Protein AF-A0A952ZJA5-F1 (afdb_monomer_lite)

Foldseek 3Di:
DPPCVVCVVVDDPVVNVVLCVLFFPDWDDDPVGIDTDTDPCSVVVVVVCVDPPHPVNVVVVVVVVVVD

Radius of gyration: 14.72 Å; chains: 1; bounding box: 38×20×39 Å

Secondary structure (DSSP, 8-state):
--SHHHHTTTS-HHHHHHHHHHHEEEEEEETTEEEEEE-HHHHHHHHHHTSTTSHHHHHHHHHHHTT-

pLDDT: mean 82.06, std 12.74, range [52.97, 96.12]

Structure (mmCIF, N/CA/C/O backbone):
data_AF-A0A952ZJA5-F1
#
_entry.id   AF-A0A952ZJA5-F1
#
loop_
_atom_site.group_PDB
_atom_site.id
_atom_site.type_symbol
_atom_site.label_atom_id
_atom_site.label_alt_id
_atom_site.label_comp_id
_atom_site.label_asym_id
_atom_site.label_entity_id
_atom_site.label_seq_id
_atom_site.pdbx_PDB_ins_code
_atom_site.Cartn_x
_atom_site.Cartn_y
_atom_site.Cartn_z
_atom_site.occupancy
_atom_site.B_iso_or_equiv
_atom_site.auth_seq_id
_atom_site.auth_comp_id
_atom_site.auth_asym_id
_atom_site.auth_atom_id
_atom_site.pdbx_PDB_model_num
ATOM 1 N N . MET A 1 1 ? 8.858 -11.019 -2.406 1.00 57.50 1 MET A N 1
ATOM 2 C CA . MET A 1 1 ? 9.245 -9.624 -2.711 1.00 57.50 1 MET A CA 1
ATOM 3 C C . MET A 1 1 ? 10.216 -9.130 -1.649 1.00 57.50 1 MET A C 1
ATOM 5 O O . MET A 1 1 ? 9.778 -8.912 -0.532 1.00 57.50 1 MET A O 1
ATOM 9 N N . ARG A 1 2 ? 11.521 -9.029 -1.940 1.00 52.97 2 ARG A N 1
ATOM 10 C CA . ARG A 1 2 ? 12.529 -8.569 -0.955 1.00 52.97 2 ARG A CA 1
ATOM 11 C C . ARG A 1 2 ? 12.890 -7.080 -1.063 1.00 52.97 2 ARG A C 1
ATOM 13 O O . ARG A 1 2 ? 13.578 -6.581 -0.187 1.00 52.97 2 ARG A O 1
ATOM 20 N N . ASN A 1 3 ? 12.387 -6.372 -2.078 1.00 65.25 3 ASN A N 1
ATOM 21 C CA . ASN A 1 3 ? 12.860 -5.016 -2.384 1.00 65.25 3 ASN A CA 1
ATOM 22 C C . ASN A 1 3 ? 11.854 -3.910 -2.044 1.00 65.25 3 ASN A C 1
ATOM 24 O O . ASN A 1 3 ? 12.285 -2.824 -1.683 1.00 65.25 3 ASN A O 1
ATOM 28 N N . LEU A 1 4 ? 10.539 -4.169 -2.092 1.00 71.69 4 LEU A N 1
ATOM 29 C CA . LEU A 1 4 ? 9.526 -3.121 -1.894 1.00 71.69 4 LEU A CA 1
ATOM 30 C C . LEU A 1 4 ? 9.625 -2.452 -0.517 1.00 71.69 4 LEU A C 1
ATOM 32 O O . LEU A 1 4 ? 9.528 -1.238 -0.422 1.00 71.69 4 LEU A O 1
ATOM 36 N N . SER A 1 5 ? 9.875 -3.229 0.541 1.00 74.25 5 SER A N 1
ATOM 37 C CA . SER A 1 5 ? 10.057 -2.691 1.894 1.00 74.25 5 SER A CA 1
ATOM 38 C C . SER A 1 5 ? 11.307 -1.822 2.036 1.00 74.25 5 SER A C 1
ATOM 40 O O . SER A 1 5 ? 11.339 -0.959 2.904 1.00 74.25 5 SER A O 1
ATOM 42 N N . VAL A 1 6 ? 12.333 -2.061 1.213 1.00 80.31 6 VAL A N 1
ATOM 43 C CA . VAL A 1 6 ? 13.589 -1.299 1.228 1.00 80.31 6 VAL A CA 1
ATOM 44 C C . VAL A 1 6 ? 13.396 0.038 0.518 1.00 80.31 6 VAL A C 1
ATOM 46 O O . VAL A 1 6 ? 13.761 1.069 1.066 1.00 80.31 6 VAL A O 1
ATOM 49 N N . VAL A 1 7 ? 12.747 0.030 -0.649 1.00 80.00 7 VAL A N 1
ATOM 50 C CA . VAL A 1 7 ? 12.561 1.240 -1.471 1.00 80.00 7 VAL A CA 1
ATOM 51 C C . VAL A 1 7 ? 11.317 2.054 -1.104 1.00 80.00 7 VAL A C 1
ATOM 53 O O . VAL A 1 7 ? 11.130 3.148 -1.619 1.00 80.00 7 VAL A O 1
ATOM 56 N N . TRP A 1 8 ? 10.456 1.561 -0.207 1.00 83.94 8 TRP A N 1
ATOM 57 C CA . TRP A 1 8 ? 9.192 2.220 0.147 1.00 83.94 8 TRP A CA 1
ATOM 58 C C . TRP A 1 8 ? 9.367 3.689 0.546 1.00 83.94 8 TRP A C 1
ATOM 60 O O . TRP A 1 8 ? 8.581 4.540 0.142 1.00 83.94 8 TRP A O 1
ATOM 70 N N . ASN A 1 9 ? 10.402 3.999 1.329 1.00 84.94 9 ASN A N 1
ATOM 71 C CA . ASN A 1 9 ? 10.648 5.362 1.807 1.00 84.94 9 ASN A CA 1
ATOM 72 C C . ASN A 1 9 ? 11.274 6.277 0.746 1.00 84.94 9 ASN A C 1
ATOM 74 O O . ASN A 1 9 ? 11.220 7.494 0.901 1.00 84.94 9 ASN A O 1
ATOM 78 N N . GLU A 1 10 ? 11.833 5.698 -0.315 1.00 84.50 10 GLU A N 1
ATOM 79 C CA . GLU A 1 10 ? 12.442 6.404 -1.446 1.00 84.50 10 GLU A CA 1
ATOM 80 C C . GLU A 1 10 ? 11.416 6.676 -2.559 1.00 84.50 10 GLU A C 1
ATOM 82 O O . GLU A 1 10 ? 11.649 7.505 -3.432 1.00 84.50 10 GLU A O 1
ATOM 87 N N . MET A 1 11 ? 10.243 6.034 -2.502 1.00 84.38 11 MET A N 1
ATOM 88 C CA . MET A 1 11 ? 9.157 6.251 -3.454 1.00 84.38 11 MET A CA 1
ATOM 89 C C . MET A 1 11 ? 8.491 7.621 -3.290 1.00 84.38 11 MET A C 1
ATOM 91 O O . MET A 1 11 ? 8.190 8.083 -2.176 1.00 84.38 11 MET A O 1
ATOM 95 N N . PHE A 1 12 ? 8.122 8.208 -4.431 1.00 86.75 12 PHE A N 1
ATOM 96 C CA . PHE A 1 12 ? 7.254 9.379 -4.489 1.00 86.75 12 PHE A CA 1
ATOM 97 C C . PHE A 1 12 ? 5.991 9.173 -3.623 1.00 86.75 12 PHE A C 1
ATOM 99 O O . PHE A 1 12 ? 5.421 8.073 -3.601 1.00 86.75 12 PHE A O 1
ATOM 106 N N . PRO A 1 13 ? 5.549 10.189 -2.854 1.00 88.44 13 PRO A N 1
ATOM 107 C CA . PRO A 1 13 ? 4.342 10.097 -2.025 1.00 88.44 13 PRO A CA 1
ATOM 108 C C . PRO A 1 13 ? 3.109 9.598 -2.792 1.00 88.44 13 PRO A C 1
ATOM 110 O O . PRO A 1 13 ? 2.320 8.803 -2.279 1.00 88.44 13 PRO A O 1
ATOM 113 N N . GLU A 1 14 ? 2.969 10.031 -4.039 1.00 90.38 14 GLU A N 1
ATOM 114 C CA . GLU A 1 14 ? 1.889 9.674 -4.949 1.00 90.38 14 GLU A CA 1
ATOM 115 C C . GLU A 1 14 ? 1.887 8.174 -5.253 1.00 90.38 14 GLU A C 1
ATOM 117 O O . GLU A 1 14 ? 0.824 7.546 -5.246 1.00 90.38 14 GLU A O 1
ATOM 122 N N . GLU A 1 15 ? 3.073 7.595 -5.444 1.00 89.75 15 GLU A N 1
ATOM 123 C CA . GLU A 1 15 ? 3.255 6.179 -5.753 1.00 89.75 15 GLU A CA 1
ATOM 124 C C . GLU A 1 15 ? 2.953 5.298 -4.540 1.00 89.75 15 GLU A C 1
ATOM 126 O O . GLU A 1 15 ? 2.209 4.323 -4.646 1.00 89.75 15 GLU A O 1
ATOM 131 N N . ARG A 1 16 ? 3.391 5.701 -3.342 1.00 91.75 16 ARG A N 1
ATOM 132 C CA . ARG A 1 16 ? 2.984 5.030 -2.096 1.00 91.75 16 ARG A CA 1
ATOM 133 C C . ARG A 1 16 ? 1.465 5.012 -1.943 1.00 91.75 16 ARG A C 1
ATOM 135 O O . ARG A 1 16 ? 0.881 3.971 -1.646 1.00 91.75 16 ARG A O 1
ATOM 142 N N . CYS A 1 17 ? 0.807 6.141 -2.197 1.00 93.62 17 CYS A N 1
ATOM 143 C CA . CYS A 1 17 ? -0.651 6.234 -2.172 1.00 93.62 17 CYS A CA 1
ATOM 144 C C . CYS A 1 17 ? -1.318 5.347 -3.236 1.00 93.62 17 CYS A C 1
ATOM 146 O O . CYS A 1 17 ? -2.362 4.746 -2.967 1.00 93.62 17 CYS A O 1
ATOM 148 N N . ARG A 1 18 ? -0.741 5.256 -4.441 1.00 93.12 18 ARG A N 1
ATOM 149 C CA . ARG A 1 18 ? -1.223 4.372 -5.513 1.00 93.12 18 ARG A CA 1
ATOM 150 C C . ARG A 1 18 ? -1.143 2.909 -5.089 1.00 93.12 18 ARG A C 1
ATOM 152 O O . ARG A 1 18 ? -2.145 2.208 -5.197 1.00 93.12 18 ARG A O 1
ATOM 159 N N . LEU A 1 19 ? -0.010 2.485 -4.532 1.00 92.19 19 LEU A N 1
ATOM 160 C CA . LEU A 1 19 ? 0.200 1.124 -4.038 1.00 92.19 19 LEU A CA 1
ATOM 161 C C . LEU A 1 19 ? -0.738 0.776 -2.880 1.00 92.19 19 LEU A C 1
ATOM 163 O O . LEU A 1 19 ? -1.324 -0.303 -2.875 1.00 92.19 19 LEU A O 1
ATOM 167 N N . VAL A 1 20 ? -0.960 1.692 -1.932 1.00 93.44 20 VAL A N 1
ATOM 168 C CA . VAL A 1 20 ? -1.945 1.485 -0.856 1.00 93.44 20 VAL A CA 1
ATOM 169 C C . VAL A 1 20 ? -3.344 1.250 -1.437 1.00 93.44 20 VAL A C 1
ATOM 171 O O . VAL A 1 20 ? -4.007 0.293 -1.047 1.00 93.44 20 VAL A O 1
ATOM 174 N N . ARG A 1 21 ? -3.782 2.067 -2.405 1.00 93.81 21 ARG A N 1
ATOM 175 C CA . ARG A 1 21 ? -5.087 1.892 -3.073 1.00 93.81 21 ARG A CA 1
ATOM 176 C C . ARG A 1 21 ? -5.178 0.611 -3.901 1.00 93.81 21 ARG A C 1
ATOM 178 O O . ARG A 1 21 ? -6.260 0.053 -4.020 1.00 93.81 21 ARG A O 1
ATOM 185 N N . LEU A 1 22 ? -4.066 0.164 -4.479 1.00 94.50 22 LEU A N 1
ATOM 186 C CA . LEU A 1 22 ? -4.000 -1.075 -5.250 1.00 94.50 22 LEU A CA 1
ATOM 187 C C . LEU A 1 22 ? -4.137 -2.307 -4.346 1.00 94.50 22 LE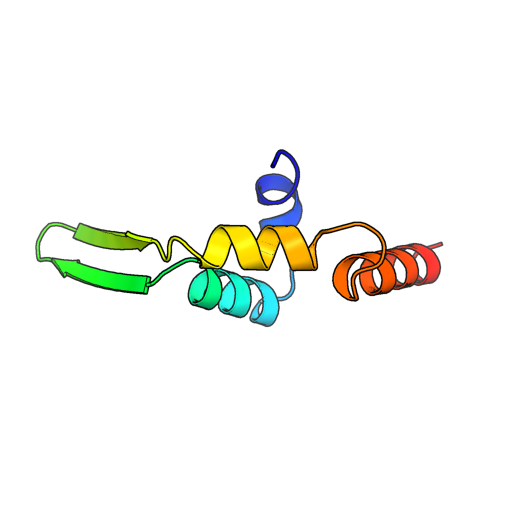U A C 1
ATOM 189 O O . LEU A 1 22 ? -4.807 -3.273 -4.701 1.00 94.50 22 LEU A O 1
ATOM 193 N N . LEU A 1 23 ? -3.470 -2.284 -3.191 1.00 94.38 23 LEU A N 1
ATOM 194 C CA . LEU A 1 23 ? -3.328 -3.447 -2.318 1.00 94.38 23 LEU A CA 1
ATOM 195 C C . LEU A 1 23 ? -4.457 -3.582 -1.294 1.00 94.38 23 LEU A C 1
ATOM 197 O O . LEU A 1 23 ? -4.736 -4.696 -0.851 1.00 94.38 23 LEU A O 1
ATOM 201 N N . ILE A 1 24 ? -5.099 -2.482 -0.904 1.00 95.38 24 ILE A N 1
ATOM 202 C CA . ILE A 1 24 ? -6.126 -2.475 0.138 1.00 95.38 24 ILE A CA 1
ATOM 203 C C . ILE A 1 24 ? -7.512 -2.409 -0.500 1.00 95.38 24 ILE A C 1
ATOM 205 O O . ILE A 1 24 ? -7.853 -1.443 -1.174 1.00 95.38 24 ILE A O 1
ATOM 209 N N . ALA A 1 25 ? -8.335 -3.421 -0.233 1.00 95.19 25 ALA A N 1
ATOM 210 C CA . ALA A 1 25 ? -9.739 -3.430 -0.625 1.00 95.19 25 ALA A CA 1
ATOM 211 C C . ALA A 1 25 ? -10.582 -2.548 0.303 1.00 95.19 25 ALA A C 1
ATOM 213 O O . ALA A 1 25 ? -11.474 -1.834 -0.155 1.00 95.19 25 ALA A O 1
ATOM 214 N N . ARG A 1 26 ? -10.307 -2.582 1.613 1.00 94.81 26 ARG A N 1
ATOM 215 C CA . ARG A 1 26 ? -11.060 -1.804 2.600 1.00 94.81 26 ARG A CA 1
ATOM 216 C C . ARG A 1 26 ? -10.246 -1.538 3.860 1.00 94.81 26 ARG A C 1
ATOM 218 O O . ARG A 1 26 ? -9.514 -2.400 4.331 1.00 94.81 26 ARG A O 1
ATOM 225 N N . VAL A 1 27 ? -10.448 -0.360 4.442 1.00 94.69 27 VAL A N 1
ATOM 226 C CA . VAL A 1 27 ? -9.996 -0.022 5.798 1.00 94.69 27 VAL A CA 1
ATOM 227 C C . VAL A 1 27 ? -11.230 0.195 6.664 1.00 94.69 27 VAL A C 1
ATOM 229 O O . VAL A 1 27 ? -12.130 0.944 6.281 1.00 94.69 27 VAL A O 1
ATOM 232 N N . GLN A 1 28 ? -11.297 -0.470 7.813 1.00 96.12 28 GLN A N 1
ATOM 233 C CA . GLN A 1 28 ? -12.361 -0.289 8.796 1.00 96.12 28 GLN A CA 1
ATOM 234 C C . GLN A 1 28 ? -11.751 0.240 10.091 1.00 96.12 28 GLN A C 1
ATOM 236 O O . GLN A 1 28 ? -10.881 -0.397 10.680 1.00 96.12 28 GLN A O 1
ATOM 241 N N . LEU A 1 29 ? -12.213 1.411 10.521 1.00 95.31 29 LEU A N 1
ATOM 242 C CA . LEU A 1 29 ? -11.846 1.987 11.809 1.00 95.31 29 LEU A CA 1
ATOM 243 C C . LEU A 1 29 ? -12.763 1.401 12.882 1.00 95.31 29 LEU A C 1
ATOM 245 O O . LEU A 1 29 ? -13.984 1.384 12.715 1.00 95.31 29 LEU A O 1
ATOM 249 N N . LYS A 1 30 ? -12.167 0.913 13.963 1.00 94.38 30 LYS A N 1
ATOM 250 C CA . LYS A 1 30 ? -12.839 0.364 15.138 1.00 94.38 30 LYS A CA 1
ATOM 251 C C . LYS A 1 30 ? -12.355 1.110 16.375 1.00 94.38 30 LYS A C 1
ATOM 253 O O . LYS A 1 30 ? -11.276 1.697 16.361 1.00 94.38 30 LYS A O 1
ATOM 258 N N . ASP A 1 31 ? -13.117 1.023 17.457 1.00 92.50 31 ASP A N 1
ATOM 259 C CA . ASP A 1 31 ? -12.778 1.699 18.717 1.00 92.50 31 ASP A CA 1
ATOM 260 C C . ASP A 1 31 ? -11.410 1.258 19.280 1.00 92.50 31 ASP A C 1
ATOM 262 O O . ASP A 1 31 ? -10.701 2.052 19.888 1.00 92.50 31 ASP A O 1
ATOM 266 N N . GLU A 1 32 ? -11.006 0.012 19.012 1.00 91.00 32 GLU A N 1
ATOM 267 C CA . GLU A 1 32 ? -9.753 -0.599 19.487 1.00 91.00 32 GLU A CA 1
ATOM 268 C C . GLU A 1 32 ? -8.650 -0.649 18.406 1.00 91.00 32 GLU A C 1
ATOM 270 O O . GLU A 1 32 ? -7.565 -1.178 18.652 1.00 91.00 32 GLU A O 1
ATOM 275 N N . GLY A 1 33 ? -8.892 -0.147 17.185 1.00 92.62 33 GLY A N 1
ATOM 276 C CA . GLY A 1 33 ? -7.874 -0.199 16.133 1.00 92.62 33 GLY A CA 1
ATOM 277 C C . GLY A 1 33 ? -8.381 -0.125 14.697 1.00 92.62 33 GLY A C 1
ATOM 278 O O . GLY A 1 33 ? -9.402 0.485 14.389 1.00 92.62 33 GLY A O 1
ATOM 279 N N . ILE A 1 34 ? -7.613 -0.729 13.790 1.00 95.50 34 ILE A N 1
ATOM 280 C CA . ILE A 1 34 ? -7.862 -0.681 12.349 1.00 95.50 34 ILE A CA 1
ATOM 281 C C . ILE A 1 34 ? -7.846 -2.098 11.790 1.00 95.50 34 ILE A C 1
ATOM 283 O O . ILE A 1 34 ? -6.858 -2.817 11.933 1.00 95.50 34 ILE A O 1
ATOM 287 N N . ASP A 1 35 ? -8.913 -2.456 11.087 1.00 95.62 35 ASP A N 1
ATOM 288 C CA . ASP A 1 35 ? -8.976 -3.662 10.273 1.00 95.62 35 ASP A CA 1
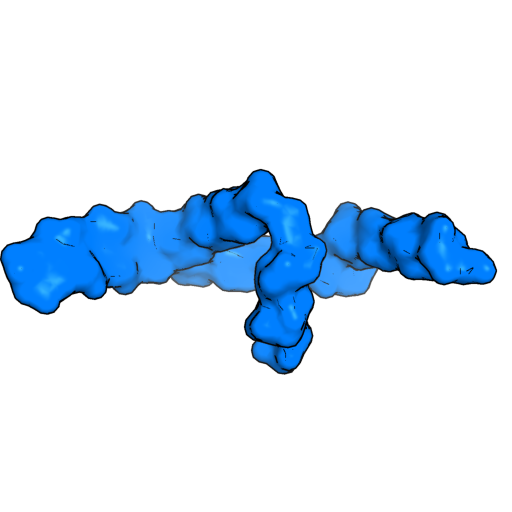ATOM 289 C C . ASP A 1 35 ? -8.673 -3.306 8.817 1.00 95.62 35 ASP A C 1
ATOM 291 O O . ASP A 1 35 ? -9.278 -2.395 8.243 1.00 95.62 35 ASP A O 1
ATOM 295 N N . ILE A 1 36 ? -7.753 -4.050 8.206 1.00 94.56 36 ILE A N 1
ATOM 296 C CA . ILE A 1 36 ? -7.377 -3.888 6.800 1.00 94.56 36 ILE A CA 1
ATOM 297 C C . ILE A 1 36 ? -7.770 -5.151 6.042 1.00 94.56 36 ILE A C 1
ATOM 299 O O . ILE A 1 36 ? -7.274 -6.243 6.317 1.00 94.56 36 ILE A O 1
ATOM 303 N N . GLU A 1 37 ? -8.643 -4.980 5.058 1.00 95.25 37 GLU A N 1
ATOM 304 C CA . GLU A 1 37 ? -9.002 -6.004 4.089 1.00 95.25 37 GLU A CA 1
ATOM 305 C C . GLU A 1 37 ? -8.131 -5.838 2.842 1.00 95.25 37 GLU A C 1
ATOM 307 O O . GLU A 1 37 ? -8.122 -4.783 2.201 1.00 95.25 37 GLU A O 1
ATOM 312 N N . TRP A 1 38 ? -7.381 -6.881 2.498 1.00 94.69 38 TRP A N 1
ATOM 313 C CA . TRP A 1 38 ? -6.479 -6.880 1.349 1.00 94.69 38 TRP A CA 1
ATOM 314 C C . TRP A 1 38 ? -7.228 -7.193 0.060 1.00 94.69 38 TRP A C 1
ATOM 316 O O . TRP A 1 38 ? -8.075 -8.081 0.040 1.00 94.69 38 TRP A O 1
ATOM 326 N N . HIS A 1 39 ? -6.871 -6.516 -1.032 1.00 95.62 39 HIS A N 1
ATOM 327 C CA . HIS A 1 39 ? -7.380 -6.815 -2.364 1.00 95.62 39 HIS A CA 1
ATOM 328 C C . HIS A 1 39 ? -6.609 -8.009 -2.948 1.00 95.62 39 HIS A C 1
ATOM 330 O O . HIS A 1 39 ? -5.443 -7.849 -3.325 1.00 95.62 39 HIS A O 1
ATOM 336 N N . PRO A 1 40 ? -7.215 -9.204 -3.097 1.00 88.06 40 PRO A N 1
ATOM 337 C CA . PRO A 1 40 ? -6.471 -10.392 -3.523 1.00 88.06 40 PRO A CA 1
ATOM 338 C C . PRO A 1 40 ? -5.830 -10.220 -4.906 1.00 88.06 40 PRO A C 1
ATOM 340 O O . PRO A 1 40 ? -4.686 -10.614 -5.120 1.00 88.06 40 PRO A O 1
ATOM 343 N N . ALA A 1 41 ? -6.523 -9.545 -5.831 1.00 92.06 41 ALA A N 1
ATOM 344 C CA . ALA A 1 41 ? -5.979 -9.258 -7.160 1.00 92.06 41 ALA A CA 1
ATOM 345 C C . ALA A 1 41 ? -4.950 -8.109 -7.182 1.00 92.06 41 ALA A C 1
ATOM 347 O O . ALA A 1 41 ? -4.197 -8.000 -8.146 1.00 92.06 41 ALA A O 1
ATOM 348 N N . GLY A 1 42 ? -4.883 -7.276 -6.135 1.00 90.38 42 GLY A N 1
ATOM 349 C CA . GLY A 1 42 ? -3.976 -6.125 -6.080 1.00 90.38 42 GLY A CA 1
ATOM 350 C C . GLY A 1 42 ? -2.514 -6.559 -6.092 1.00 90.38 42 GLY A C 1
ATOM 351 O O . GLY A 1 42 ? -1.686 -5.988 -6.795 1.00 90.38 42 GLY A O 1
ATOM 352 N N . TRP A 1 43 ? -2.217 -7.660 -5.400 1.00 88.31 43 TRP A N 1
ATOM 353 C CA . TRP A 1 43 ? -0.897 -8.285 -5.425 1.00 88.31 43 TRP A CA 1
ATOM 354 C C . TRP A 1 43 ? -0.528 -8.853 -6.797 1.00 88.31 43 TRP A C 1
ATOM 356 O O . TRP A 1 43 ? 0.617 -8.723 -7.221 1.00 88.31 43 TRP A O 1
ATOM 366 N N . SER A 1 44 ? -1.485 -9.457 -7.508 1.00 89.12 44 SER A N 1
ATOM 367 C CA . SER A 1 44 ? -1.245 -9.972 -8.861 1.00 89.12 44 SER A CA 1
ATOM 368 C C . SER A 1 44 ? -0.979 -8.841 -9.854 1.00 89.12 44 SER A C 1
ATOM 370 O O . SER A 1 44 ? -0.092 -8.969 -10.693 1.00 89.12 44 SER A O 1
ATOM 372 N N . ALA A 1 45 ? 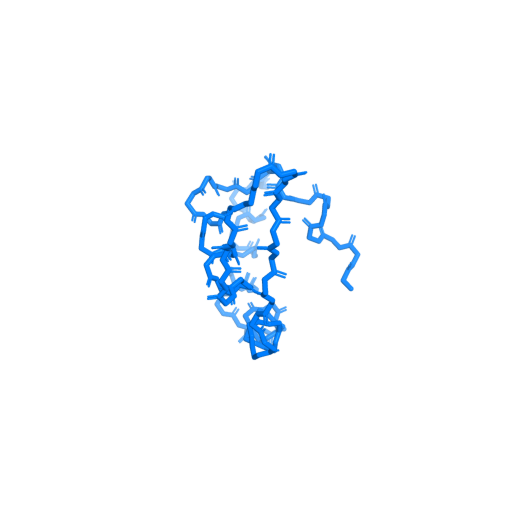-1.723 -7.738 -9.748 1.00 89.12 45 ALA A N 1
ATOM 373 C CA . ALA A 1 45 ? -1.520 -6.551 -10.570 1.00 89.12 45 ALA A CA 1
ATOM 374 C C . ALA A 1 45 ? -0.150 -5.913 -10.298 1.00 89.12 45 ALA A C 1
ATOM 376 O O . ALA A 1 45 ? 0.604 -5.672 -11.235 1.00 89.12 45 ALA A O 1
ATOM 377 N N . LEU A 1 46 ? 0.225 -5.755 -9.024 1.00 87.94 46 LEU A N 1
ATOM 378 C CA . LEU A 1 46 ? 1.543 -5.243 -8.645 1.00 87.94 46 LEU A CA 1
ATOM 379 C C . LEU A 1 46 ? 2.680 -6.113 -9.198 1.00 87.94 46 LEU A C 1
ATOM 381 O O . LEU A 1 46 ? 3.672 -5.602 -9.702 1.00 87.94 46 LEU A O 1
ATOM 385 N N . MET A 1 47 ? 2.544 -7.438 -9.137 1.00 84.38 47 MET A N 1
ATOM 386 C CA . MET A 1 47 ? 3.549 -8.344 -9.701 1.00 84.38 47 MET A CA 1
ATOM 387 C C . MET A 1 47 ? 3.668 -8.224 -11.225 1.00 84.38 47 MET A C 1
ATOM 389 O O . MET A 1 47 ? 4.766 -8.393 -11.748 1.00 84.38 47 MET A O 1
ATOM 393 N N . ALA A 1 48 ? 2.573 -7.927 -11.930 1.00 85.56 48 ALA A N 1
ATOM 394 C CA . ALA A 1 48 ? 2.595 -7.685 -13.370 1.00 85.56 48 ALA A CA 1
ATOM 395 C C . ALA A 1 48 ? 3.261 -6.341 -13.719 1.00 85.56 48 ALA A C 1
ATOM 397 O O . ALA A 1 48 ? 4.041 -6.278 -14.664 1.00 85.56 48 ALA A O 1
ATOM 398 N N . GLU A 1 49 ? 3.017 -5.292 -12.928 1.00 83.38 49 GLU A N 1
ATOM 399 C CA . GLU A 1 49 ? 3.667 -3.976 -13.070 1.00 83.38 49 GLU A CA 1
ATOM 400 C C . GLU A 1 49 ? 5.165 -3.985 -12.744 1.00 83.38 49 GLU A C 1
ATOM 402 O O . GLU A 1 49 ? 5.888 -3.082 -13.147 1.00 83.38 49 GLU A O 1
ATOM 407 N N . LEU A 1 50 ? 5.625 -4.980 -11.984 1.00 78.00 50 LEU A N 1
ATOM 408 C CA . LEU A 1 50 ? 7.035 -5.172 -11.641 1.00 78.00 50 LEU A CA 1
ATOM 409 C C . LEU A 1 50 ? 7.708 -6.241 -12.511 1.00 78.00 50 LEU A C 1
ATOM 411 O O . LEU A 1 50 ? 8.881 -6.557 -12.296 1.00 78.00 50 LEU A O 1
ATOM 415 N N . ALA A 1 51 ? 6.978 -6.844 -13.452 1.00 77.31 51 ALA A N 1
ATOM 416 C CA . ALA A 1 51 ? 7.534 -7.856 -14.334 1.00 77.31 51 ALA A CA 1
ATOM 417 C C . ALA A 1 51 ? 8.574 -7.229 -15.284 1.00 77.31 51 ALA A C 1
ATOM 419 O O . ALA A 1 51 ? 8.432 -6.067 -15.672 1.00 77.31 51 ALA A O 1
ATOM 420 N N . PRO A 1 52 ? 9.606 -7.979 -15.702 1.00 61.69 52 PRO A N 1
ATOM 421 C CA . PRO A 1 52 ? 10.492 -7.544 -16.780 1.00 61.69 52 PRO A CA 1
ATOM 422 C C . PRO A 1 52 ? 9.681 -7.194 -18.040 1.00 61.69 52 PRO A C 1
ATOM 424 O O . PRO A 1 52 ? 8.727 -7.907 -18.357 1.00 61.69 52 PRO A O 1
ATOM 427 N N . ASN A 1 53 ? 10.063 -6.132 -18.758 1.00 62.47 53 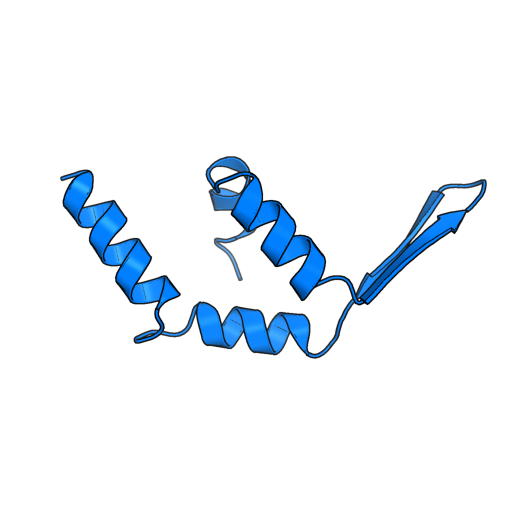ASN A N 1
ATOM 428 C CA . ASN A 1 53 ? 9.328 -5.559 -19.906 1.00 62.47 53 ASN A CA 1
ATOM 429 C C . ASN A 1 53 ? 7.947 -4.964 -19.563 1.00 62.47 53 ASN A C 1
ATOM 431 O O . ASN A 1 53 ? 7.031 -4.973 -20.385 1.00 62.47 53 ASN A O 1
ATOM 435 N N . SER A 1 54 ? 7.770 -4.489 -18.332 1.00 69.31 54 SER A N 1
ATOM 436 C CA . SER A 1 54 ? 6.639 -3.641 -17.956 1.00 69.31 54 SER A CA 1
ATOM 437 C C . SER A 1 54 ? 7.082 -2.179 -17.887 1.00 69.31 54 SER A C 1
ATOM 439 O O . SER A 1 54 ? 8.262 -1.891 -17.693 1.00 69.31 54 SER A O 1
ATOM 441 N N . ILE A 1 55 ? 6.125 -1.253 -17.965 1.00 61.62 55 ILE A N 1
ATOM 442 C CA . ILE A 1 55 ? 6.382 0.194 -17.848 1.00 61.62 55 ILE A CA 1
ATOM 443 C C . ILE A 1 55 ? 7.158 0.523 -16.557 1.00 61.62 55 ILE A C 1
ATOM 445 O O . ILE A 1 55 ? 8.012 1.401 -16.562 1.00 61.62 55 ILE A O 1
ATOM 449 N N . GLY A 1 56 ? 6.917 -0.205 -15.458 1.00 66.06 56 GLY A N 1
ATOM 450 C CA . GLY A 1 56 ? 7.663 -0.030 -14.208 1.00 66.06 56 GLY A CA 1
ATOM 451 C C . GLY A 1 56 ? 9.130 -0.473 -14.284 1.00 66.06 56 GLY A C 1
ATOM 452 O O . GLY A 1 56 ? 9.972 0.087 -13.586 1.00 66.06 56 GLY A O 1
ATOM 453 N N . ALA A 1 57 ? 9.455 -1.453 -15.131 1.00 65.56 57 ALA A N 1
ATOM 454 C CA . ALA A 1 57 ? 10.834 -1.864 -15.388 1.00 65.56 57 ALA A CA 1
ATOM 455 C C . ALA A 1 57 ? 11.571 -0.839 -16.266 1.00 65.56 57 ALA A C 1
ATOM 457 O O . ALA A 1 57 ? 12.691 -0.462 -15.938 1.00 65.56 57 ALA A O 1
ATOM 458 N N . GLU A 1 58 ? 10.912 -0.335 -17.310 1.00 64.38 58 GLU A N 1
ATOM 459 C CA . GLU A 1 58 ? 11.465 0.681 -18.219 1.00 64.38 58 GLU A CA 1
ATOM 460 C C . GLU A 1 58 ? 11.696 2.025 -17.505 1.00 64.38 58 GLU A C 1
ATOM 462 O O . GLU A 1 58 ? 12.744 2.645 -17.664 1.00 64.38 58 GLU A O 1
ATOM 467 N N . LEU A 1 59 ? 10.755 2.459 -16.654 1.00 64.38 59 LEU A N 1
ATOM 468 C CA . LEU A 1 59 ? 10.891 3.701 -15.885 1.00 64.38 59 LEU A CA 1
ATOM 469 C C . LEU A 1 59 ? 12.069 3.639 -14.899 1.00 64.38 59 LEU A C 1
ATOM 471 O O . LEU A 1 59 ? 12.797 4.612 -14.744 1.00 64.38 59 LEU A O 1
ATOM 475 N N . ARG A 1 60 ? 12.292 2.475 -14.277 1.00 63.72 60 ARG A N 1
ATOM 476 C CA . ARG A 1 60 ? 13.429 2.245 -13.378 1.00 63.72 60 ARG A CA 1
ATOM 477 C C . ARG A 1 60 ? 14.771 2.288 -14.112 1.00 63.72 60 ARG A C 1
ATOM 479 O O . ARG A 1 60 ? 15.754 2.745 -13.539 1.00 63.72 60 ARG A O 1
ATOM 486 N N . GLU A 1 61 ? 14.833 1.777 -15.338 1.00 69.19 61 GLU A N 1
ATOM 487 C CA . GLU A 1 61 ? 16.049 1.840 -16.159 1.00 69.19 61 GLU A CA 1
ATOM 488 C C . GLU A 1 61 ? 16.400 3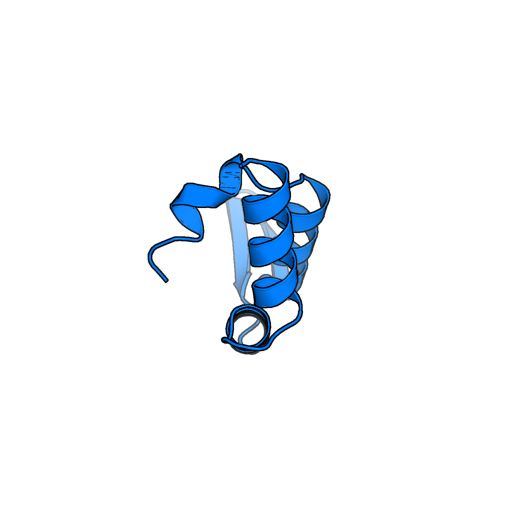.293 -16.508 1.00 69.19 61 GLU A C 1
ATOM 490 O O . GLU A 1 61 ? 17.553 3.684 -16.343 1.00 69.19 61 GLU A O 1
ATOM 495 N N . LEU A 1 62 ? 15.401 4.116 -16.846 1.00 69.56 62 LEU A N 1
ATOM 496 C CA . LEU A 1 62 ? 15.579 5.554 -17.083 1.00 69.56 62 LEU A CA 1
ATOM 497 C C . LEU A 1 62 ? 16.022 6.314 -15.821 1.00 69.56 62 LEU A C 1
ATOM 499 O O . LEU A 1 62 ? 16.952 7.111 -15.884 1.00 69.56 62 LEU A O 1
ATOM 503 N N . GLU A 1 63 ? 15.419 6.034 -14.659 1.00 71.31 63 GLU A N 1
ATOM 504 C CA . GLU A 1 63 ? 15.845 6.618 -13.374 1.00 71.31 63 GLU A CA 1
ATOM 505 C C . GLU A 1 63 ? 17.298 6.258 -13.024 1.00 71.31 63 GLU A C 1
ATOM 507 O O . GLU A 1 63 ? 18.007 7.047 -12.403 1.00 71.31 63 GLU A O 1
ATOM 512 N N . MET A 1 64 ? 17.754 5.059 -13.395 1.00 69.12 64 MET A N 1
ATOM 513 C CA . MET A 1 64 ? 19.133 4.626 -13.173 1.00 69.12 64 MET A CA 1
ATOM 514 C C . MET A 1 64 ? 20.119 5.246 -14.173 1.00 69.12 64 MET A C 1
ATOM 516 O O . MET A 1 64 ? 21.260 5.494 -13.789 1.00 69.12 64 MET A O 1
ATOM 520 N N . GLU A 1 65 ? 19.700 5.501 -15.416 1.00 66.25 65 GLU A N 1
ATOM 521 C CA . GLU A 1 65 ? 20.496 6.215 -16.426 1.00 66.25 65 GLU A CA 1
ATOM 522 C C . GLU A 1 65 ? 20.641 7.708 -16.108 1.00 66.25 65 GLU A C 1
ATOM 524 O O . GLU A 1 65 ? 21.741 8.237 -16.224 1.00 66.25 65 GLU A O 1
ATOM 529 N N . ASP A 1 66 ? 19.585 8.378 -15.637 1.00 66.19 66 ASP A N 1
ATOM 530 C CA . ASP A 1 66 ? 19.630 9.804 -15.264 1.00 66.19 66 ASP A CA 1
ATOM 531 C C . ASP A 1 66 ? 20.540 10.086 -14.047 1.00 66.19 66 ASP A C 1
ATOM 533 O O . ASP A 1 66 ? 20.954 11.224 -13.812 1.00 66.19 66 ASP A O 1
ATOM 537 N N . MET A 1 67 ? 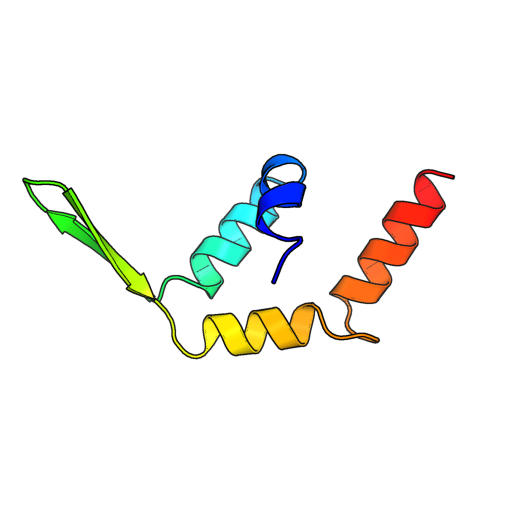20.853 9.053 -13.259 1.00 60.97 67 MET A N 1
ATOM 538 C CA . MET A 1 67 ? 21.696 9.127 -12.060 1.00 60.97 67 MET A CA 1
ATOM 539 C C . MET A 1 67 ? 23.159 8.694 -12.299 1.00 60.97 67 MET A C 1
ATOM 541 O O . MET A 1 67 ? 23.924 8.636 -11.328 1.00 60.97 67 MET A O 1
ATOM 545 N N . ALA A 1 68 ? 23.543 8.374 -13.543 1.00 59.91 68 ALA A N 1
ATOM 546 C CA . ALA A 1 68 ? 24.872 7.890 -13.948 1.00 59.91 68 ALA A CA 1
ATOM 547 C C . ALA A 1 68 ? 25.688 8.952 -14.709 1.00 59.91 68 ALA A C 1
ATOM 549 O O . ALA A 1 68 ? 26.923 8.996 -14.487 1.00 59.91 68 ALA A O 1
#

Sequence (68 aa):
MRNLSVVWNEMFPEERCRLVRLLIARVQLKDEGIDIEWHPAGWSALMAELAPNSIGAELRELEMEDMA